Protein AF-A0A947HAZ9-F1 (afdb_monomer)

Solvent-accessible surface area (backbone atoms only — not comparable to full-atom values): 7205 Å² total; per-residue (Å²): 116,66,71,60,53,50,52,64,50,48,57,58,50,53,54,50,50,53,49,51,50,23,51,52,47,26,53,52,38,53,75,67,67,42,95,72,52,45,59,69,55,28,43,50,51,52,51,50,40,53,54,50,38,51,52,50,44,52,55,31,55,64,51,26,78,80,43,68,66,60,31,58,60,45,57,62,49,47,48,56,53,51,42,30,50,51,36,31,73,72,59,70,38,52,73,68,57,20,48,54,52,45,50,54,48,50,53,50,48,51,52,48,51,51,50,52,50,49,65,56,27,54,84,67,68,44,51,56,71,78,72,67,118

pLDDT: mean 71.04, std 9.94, range [41.06, 83.44]

Secondary structure (DSSP, 8-state):
-HHHHHHHHHHHHHHHHHHHHHHHHHHHHHHTT-TT--HHHHHHHHHHHHHHHHHHHHHHHHHTTT-TTHHHHHHHHHHHHHHHHHHHHHH---HHHHHHHHHHHHHHHHHHHHHHHHHHHTTTTTHHHHH--

Sequence (133 aa):
MELFLGAFMIFPLMGLGFLLSSVALYFTLKFFTVAHNSFGTALKVTALAMLLSLLASGALGLLGFIIPILPYLLSVVAPFAIYLYLLQKNYGLSLVSGLVVSLIQGLITILIGGALLMGILLPLGLGAAVFGG

Radius of gyration: 17.08 Å; Cα contacts (8 Å, |Δi|>4): 84; chains: 1; bounding box: 37×39×47 Å

Foldseek 3Di:
DVVVVLVVLVVVLVVVLLLQLLVQLLVLCVVVVQPPSDSVLSSVLSVVLVVVLVVLLVVLVVVCVPPVPVSVVCSVVVSLVSSLVSCCVSRVDDSVSSNVSSVSSVVSSVVSVVVSVCVSCVVVVNNCVVPVD

Structure (mmCIF, N/CA/C/O backbone):
data_AF-A0A947HAZ9-F1
#
_entry.id   AF-A0A947HAZ9-F1
#
loop_
_atom_site.group_PDB
_atom_site.id
_atom_site.type_symbol
_atom_site.label_atom_id
_atom_site.label_alt_id
_atom_site.label_comp_id
_atom_site.label_asym_id
_atom_site.label_entity_id
_atom_site.label_seq_id
_atom_site.pdbx_PDB_ins_code
_atom_site.Cartn_x
_atom_site.Cartn_y
_atom_site.Cartn_z
_atom_site.occupancy
_atom_site.B_iso_or_equiv
_atom_site.auth_seq_id
_atom_site.auth_comp_id
_atom_site.auth_asym_id
_atom_site.auth_atom_id
_atom_site.pdbx_PDB_model_num
ATOM 1 N N . MET A 1 1 ? -1.599 -13.145 -31.039 1.00 45.78 1 MET A N 1
ATOM 2 C CA . MET A 1 1 ? -2.677 -13.718 -30.199 1.00 45.78 1 MET A CA 1
ATOM 3 C C . MET A 1 1 ? -2.330 -13.678 -28.704 1.00 45.78 1 MET A C 1
ATOM 5 O O . MET A 1 1 ? -3.230 -13.497 -27.898 1.00 45.78 1 MET A O 1
ATOM 9 N N . GLU A 1 2 ? -1.046 -13.726 -28.329 1.00 49.28 2 GLU A N 1
ATOM 10 C CA . GLU A 1 2 ? -0.578 -13.651 -26.928 1.00 49.28 2 GLU A CA 1
ATOM 11 C C . GLU A 1 2 ? -0.824 -12.297 -26.233 1.00 49.28 2 GLU A C 1
ATOM 13 O O . GLU A 1 2 ? -1.141 -12.261 -25.050 1.00 49.28 2 GLU A O 1
ATOM 18 N N . LEU A 1 3 ? -0.789 -11.182 -26.973 1.00 50.84 3 LEU A N 1
ATOM 19 C CA . LEU A 1 3 ? -1.062 -9.836 -26.438 1.00 50.84 3 LEU A CA 1
ATOM 20 C C . LEU A 1 3 ? -2.517 -9.655 -25.959 1.00 50.84 3 LEU A C 1
ATOM 22 O O . LEU A 1 3 ? -2.773 -8.922 -25.007 1.00 50.84 3 LEU A O 1
ATOM 26 N N . PHE A 1 4 ? -3.463 -10.363 -26.586 1.00 47.00 4 PHE A N 1
ATOM 27 C CA . PHE A 1 4 ? -4.875 -10.356 -26.191 1.00 47.00 4 PHE A CA 1
ATOM 28 C C . PHE A 1 4 ? -5.132 -11.248 -24.968 1.00 47.00 4 PHE A C 1
ATOM 30 O O . PHE A 1 4 ? -5.921 -10.872 -24.106 1.00 47.00 4 PHE A O 1
ATOM 37 N N . LEU A 1 5 ? -4.427 -12.382 -24.845 1.00 50.94 5 LEU A N 1
ATOM 38 C CA 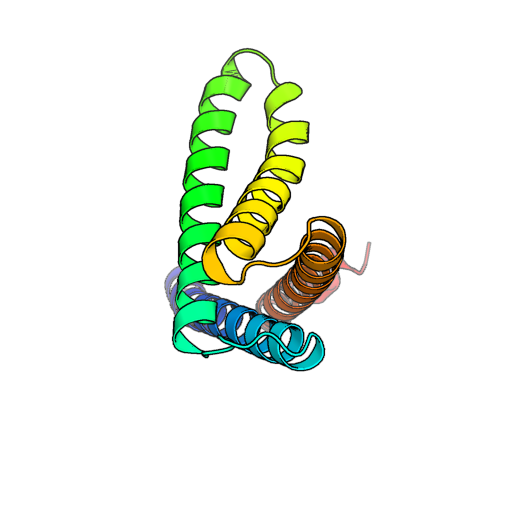. LEU A 1 5 ? -4.481 -13.229 -23.645 1.00 50.94 5 LEU A CA 1
ATOM 39 C C . LEU A 1 5 ? -3.822 -12.554 -22.433 1.00 50.94 5 LEU A C 1
ATOM 41 O O . LEU A 1 5 ? -4.379 -12.596 -21.338 1.00 50.94 5 LEU A O 1
ATOM 45 N N . GLY A 1 6 ? -2.683 -11.881 -22.633 1.00 53.06 6 GLY A N 1
ATOM 46 C CA . GLY A 1 6 ? -1.997 -11.127 -21.583 1.00 53.06 6 GLY A CA 1
ATOM 47 C C . GLY A 1 6 ? -2.875 -10.013 -21.015 1.00 53.06 6 GLY A C 1
ATOM 48 O O . GLY A 1 6 ? -3.090 -9.957 -19.807 1.00 53.06 6 GLY A O 1
ATOM 49 N N . ALA A 1 7 ? -3.477 -9.183 -21.873 1.00 53.03 7 ALA A N 1
ATOM 50 C CA . ALA A 1 7 ? -4.410 -8.146 -21.431 1.00 53.03 7 ALA A CA 1
ATOM 51 C C . ALA A 1 7 ? -5.635 -8.735 -20.701 1.00 53.03 7 ALA A C 1
ATOM 53 O O . ALA A 1 7 ? -6.022 -8.227 -19.649 1.00 53.03 7 ALA A O 1
ATOM 54 N N . PHE A 1 8 ? -6.200 -9.843 -21.198 1.00 55.53 8 PHE A N 1
ATOM 55 C CA . PHE A 1 8 ? -7.361 -10.496 -20.584 1.00 55.53 8 PHE A CA 1
ATOM 56 C C . PHE A 1 8 ? -7.076 -11.068 -19.185 1.00 55.53 8 PHE A C 1
ATOM 58 O O . PHE A 1 8 ? -7.986 -11.126 -18.366 1.00 55.53 8 PHE A O 1
ATOM 65 N N . MET A 1 9 ? -5.831 -11.447 -18.879 1.00 59.34 9 MET A N 1
ATOM 66 C CA . MET A 1 9 ? -5.428 -11.899 -17.539 1.00 59.34 9 MET A CA 1
ATOM 67 C C . MET A 1 9 ? -4.999 -10.741 -16.624 1.00 59.34 9 MET A C 1
ATOM 69 O O . MET A 1 9 ? -5.278 -10.772 -15.426 1.00 59.34 9 MET A O 1
ATOM 73 N N . ILE A 1 10 ? -4.374 -9.693 -17.171 1.00 63.41 10 ILE A N 1
ATOM 74 C CA . ILE A 1 10 ? -3.874 -8.542 -16.400 1.00 63.41 10 ILE A CA 1
ATOM 75 C C . ILE A 1 10 ? -5.021 -7.741 -15.766 1.00 63.41 10 ILE A C 1
ATOM 77 O O . ILE A 1 10 ? -4.947 -7.412 -14.583 1.00 63.41 10 ILE A O 1
ATOM 81 N N . PHE A 1 11 ? -6.100 -7.461 -16.504 1.00 64.81 11 PHE A N 1
ATOM 82 C CA . PHE A 1 11 ? -7.246 -6.706 -15.976 1.00 64.81 11 PHE A CA 1
ATOM 83 C C . PHE A 1 11 ? -7.904 -7.350 -14.736 1.00 64.81 11 PHE A C 1
ATOM 85 O O . PHE A 1 11 ? -8.054 -6.658 -13.723 1.00 64.81 11 PHE A O 1
ATOM 92 N N . PRO A 1 12 ? -8.269 -8.648 -14.744 1.00 68.50 12 PRO A N 1
ATOM 93 C CA . PRO A 1 12 ? -8.812 -9.299 -13.557 1.00 68.50 12 PRO A CA 1
ATOM 94 C C . PRO A 1 12 ? -7.783 -9.417 -12.425 1.00 68.50 12 PRO A C 1
ATOM 96 O O . PRO A 1 12 ? -8.159 -9.229 -11.271 1.00 68.50 12 PRO A O 1
ATOM 99 N N . LEU A 1 13 ? -6.494 -9.633 -12.716 1.00 67.38 13 LEU A N 1
ATOM 100 C CA . LEU A 1 13 ? -5.433 -9.667 -11.695 1.00 67.38 13 LEU A CA 1
ATOM 101 C C . LEU A 1 13 ? -5.244 -8.313 -10.992 1.00 67.38 13 LEU A C 1
ATOM 103 O O . LEU A 1 13 ? -5.096 -8.272 -9.770 1.00 67.38 13 LEU A O 1
ATOM 107 N N . MET A 1 14 ? -5.315 -7.200 -11.728 1.00 68.19 14 MET A N 1
ATOM 108 C CA . MET A 1 14 ? -5.272 -5.852 -11.146 1.00 68.19 14 MET A CA 1
ATOM 109 C C . MET A 1 14 ? -6.496 -5.570 -10.267 1.00 68.19 14 MET A C 1
ATOM 111 O O . MET A 1 14 ? -6.350 -5.030 -9.169 1.00 68.19 14 MET A O 1
ATOM 115 N N . GLY A 1 15 ? -7.692 -5.977 -10.708 1.00 71.69 15 GLY A N 1
ATOM 116 C CA . GLY A 1 15 ? -8.912 -5.873 -9.901 1.00 71.69 15 GLY A CA 1
ATOM 117 C C . GLY A 1 15 ? -8.835 -6.696 -8.611 1.00 71.69 15 GLY A C 1
ATOM 118 O O . GLY A 1 15 ? -9.231 -6.227 -7.543 1.00 71.69 15 GLY A O 1
ATOM 119 N N . LEU A 1 16 ? -8.256 -7.895 -8.685 1.00 74.62 16 LEU A N 1
ATOM 120 C CA . LEU A 1 16 ? -8.076 -8.788 -7.540 1.00 74.62 16 LEU A CA 1
ATOM 121 C C . LEU A 1 16 ? -7.034 -8.236 -6.555 1.00 74.62 16 LEU A C 1
ATOM 123 O O . LEU A 1 16 ? -7.282 -8.220 -5.350 1.00 74.62 16 LEU A O 1
ATOM 127 N N . GLY A 1 17 ? -5.922 -7.686 -7.053 1.00 71.62 17 GLY A N 1
ATOM 128 C CA . GLY A 1 17 ? -4.928 -6.987 -6.233 1.00 71.62 17 GLY A CA 1
ATOM 129 C C . GLY A 1 17 ? -5.495 -5.760 -5.517 1.00 71.62 17 GLY A C 1
ATOM 130 O O . GLY A 1 17 ? -5.233 -5.552 -4.332 1.00 71.62 17 GLY A O 1
ATOM 131 N N . PHE A 1 18 ? -6.335 -4.982 -6.201 1.00 78.38 18 PHE A N 1
ATOM 132 C CA . PHE A 1 18 ? -7.034 -3.839 -5.614 1.00 78.38 18 PHE A CA 1
ATOM 133 C C . PHE A 1 18 ? -7.995 -4.249 -4.486 1.00 78.38 18 PHE A C 1
ATOM 135 O O . PHE A 1 18 ? -7.998 -3.645 -3.406 1.00 78.38 18 PHE A O 1
ATOM 142 N N . LEU A 1 19 ? -8.790 -5.299 -4.712 1.00 78.06 19 LEU A N 1
ATOM 143 C CA . LEU A 1 19 ? -9.712 -5.829 -3.708 1.00 78.06 19 LEU A CA 1
ATOM 144 C C . LEU A 1 19 ? -8.963 -6.405 -2.504 1.00 78.06 19 LEU A C 1
ATOM 146 O O . LEU A 1 19 ? -9.315 -6.079 -1.371 1.00 78.06 19 LEU A O 1
ATOM 150 N N . LEU A 1 20 ? -7.903 -7.187 -2.724 1.00 79.31 20 LEU A N 1
ATOM 151 C CA . LEU A 1 20 ? -7.076 -7.735 -1.645 1.00 79.31 20 LEU A CA 1
ATOM 152 C C . LEU A 1 20 ? -6.422 -6.630 -0.811 1.00 79.31 20 LEU A C 1
ATOM 154 O O . LEU A 1 20 ? -6.476 -6.686 0.417 1.00 79.31 20 LEU A O 1
ATOM 158 N N . SER A 1 21 ? -5.889 -5.587 -1.452 1.00 73.62 21 SER A N 1
ATOM 159 C CA . SER A 1 21 ? -5.357 -4.415 -0.747 1.00 73.62 21 SER A CA 1
ATOM 160 C C . SER A 1 21 ? -6.430 -3.700 0.079 1.00 73.62 21 SER A C 1
ATOM 162 O O . SER A 1 21 ? -6.164 -3.298 1.212 1.00 73.62 21 SER A O 1
ATOM 164 N N . SER A 1 22 ? -7.657 -3.587 -0.431 1.00 77.06 22 SER A N 1
ATOM 165 C CA . SER A 1 22 ? -8.772 -2.967 0.300 1.00 77.06 22 SER A CA 1
ATOM 166 C C . SER A 1 22 ? -9.217 -3.812 1.504 1.00 77.06 22 SER A C 1
ATOM 168 O O . SER A 1 22 ? -9.509 -3.273 2.575 1.00 77.06 22 SER A O 1
ATOM 170 N N . VAL A 1 23 ? -9.228 -5.143 1.361 1.00 79.62 23 VAL A N 1
ATOM 171 C CA . VAL A 1 23 ? -9.521 -6.093 2.450 1.00 79.62 23 VAL A CA 1
ATOM 172 C C . VAL A 1 23 ? -8.435 -6.037 3.524 1.00 79.62 23 VAL A C 1
ATOM 174 O O . VAL A 1 23 ? -8.750 -5.944 4.711 1.00 79.62 23 VAL A O 1
ATOM 177 N N . ALA A 1 24 ? -7.163 -6.031 3.128 1.00 76.81 24 ALA A N 1
ATOM 178 C CA . ALA A 1 24 ? -6.035 -5.894 4.042 1.00 76.81 24 ALA A CA 1
ATOM 179 C C . ALA A 1 24 ? -6.103 -4.598 4.860 1.00 76.81 24 ALA A C 1
ATOM 181 O O . ALA A 1 24 ? -5.906 -4.619 6.079 1.00 76.81 24 ALA A O 1
ATOM 182 N N . LEU A 1 25 ? -6.469 -3.487 4.215 1.00 75.12 25 LEU A N 1
ATOM 183 C CA . LEU A 1 25 ? -6.635 -2.208 4.895 1.00 75.12 25 LEU A CA 1
ATOM 184 C C . LEU A 1 25 ? -7.780 -2.260 5.910 1.00 75.12 25 LEU A C 1
ATOM 186 O O . LEU A 1 25 ? -7.621 -1.809 7.042 1.00 75.12 25 LEU A O 1
ATOM 190 N N . TYR A 1 26 ? -8.917 -2.845 5.527 1.00 77.38 26 TYR A N 1
ATOM 191 C CA . TYR A 1 26 ? -10.062 -3.035 6.417 1.00 77.38 26 TYR A CA 1
ATOM 192 C C . TYR A 1 26 ? -9.686 -3.844 7.667 1.00 77.38 26 TYR A C 1
ATOM 194 O O . TYR A 1 26 ? -9.986 -3.421 8.786 1.00 77.38 26 TYR A O 1
ATOM 202 N N . PHE A 1 27 ? -8.986 -4.971 7.502 1.00 77.19 27 PHE A N 1
ATOM 203 C CA . PHE A 1 27 ? -8.525 -5.775 8.637 1.00 77.19 27 PHE A CA 1
ATOM 204 C C . PHE A 1 27 ? -7.540 -5.008 9.512 1.00 77.19 27 PHE A C 1
ATOM 206 O O . PHE A 1 27 ? -7.688 -5.009 10.733 1.00 77.19 27 PHE A O 1
ATOM 213 N N . THR A 1 28 ? -6.593 -4.296 8.904 1.00 75.44 28 THR A N 1
ATOM 214 C CA . THR A 1 28 ? -5.619 -3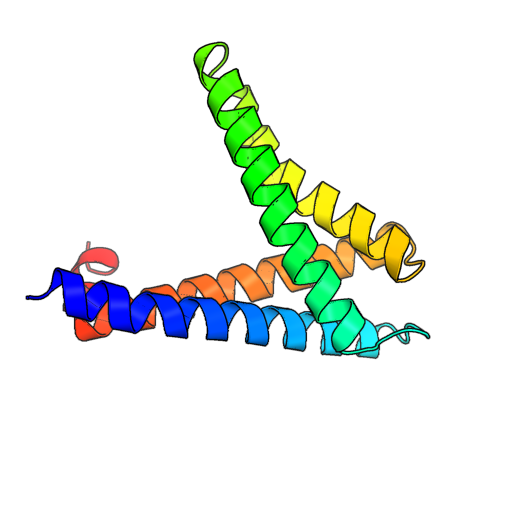.480 9.635 1.00 75.44 28 THR A CA 1
ATOM 215 C C . THR A 1 28 ? -6.332 -2.420 10.481 1.00 75.44 28 THR A C 1
ATOM 217 O O . THR A 1 28 ? -6.101 -2.328 11.682 1.00 75.44 28 THR A O 1
ATOM 220 N N . LEU A 1 29 ? -7.296 -1.689 9.919 1.00 74.88 29 LEU A N 1
ATOM 221 C CA . LEU A 1 29 ? -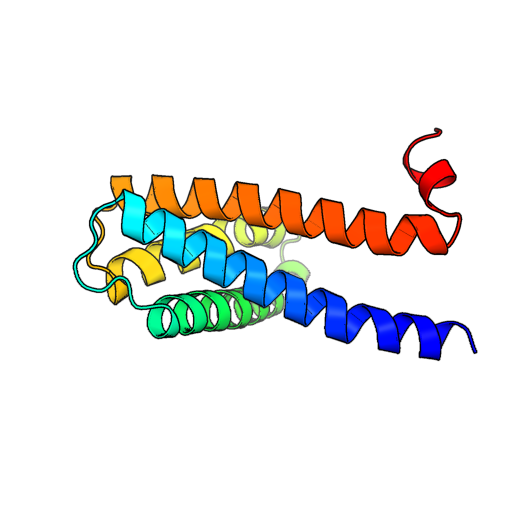8.084 -0.687 10.653 1.00 74.88 29 LEU A CA 1
ATOM 222 C C . LEU A 1 29 ? -8.938 -1.294 11.776 1.00 74.88 29 LEU A C 1
ATOM 224 O O . LEU A 1 29 ? -9.153 -0.656 12.809 1.00 74.88 29 LEU A O 1
ATOM 228 N N . LYS A 1 30 ? -9.411 -2.532 11.596 1.00 72.44 30 LYS A N 1
ATOM 229 C CA . LYS A 1 30 ? -10.144 -3.280 12.623 1.00 72.44 30 LYS A CA 1
ATOM 230 C C . LYS A 1 30 ? -9.237 -3.702 13.782 1.00 72.44 30 LYS A C 1
ATOM 232 O O . LYS A 1 30 ? -9.669 -3.603 14.927 1.00 72.44 30 LYS A O 1
ATOM 237 N N . PHE A 1 31 ? -7.988 -4.083 13.504 1.00 68.81 31 PHE A N 1
ATOM 238 C CA . PHE A 1 31 ? -6.968 -4.339 14.531 1.00 68.81 31 PHE A CA 1
ATOM 239 C C . PHE A 1 31 ? -6.641 -3.091 15.362 1.00 68.81 31 PHE A C 1
ATOM 241 O O . PHE A 1 31 ? -6.399 -3.209 16.558 1.00 68.81 31 PHE A O 1
ATOM 248 N N . PHE A 1 32 ? -6.698 -1.899 14.763 1.00 67.12 32 PHE A N 1
ATOM 249 C CA . PHE A 1 32 ? -6.486 -0.627 15.466 1.00 67.12 32 PHE A CA 1
ATOM 250 C C . PHE A 1 32 ? -7.755 -0.047 16.128 1.00 67.12 32 PHE A C 1
ATOM 252 O O . PHE A 1 32 ? -7.730 1.095 16.587 1.00 67.12 32 PHE A O 1
ATOM 259 N N . THR A 1 33 ? -8.861 -0.804 16.223 1.00 65.12 33 THR A N 1
ATOM 260 C CA . THR A 1 33 ? -10.119 -0.377 16.889 1.00 65.12 33 THR A CA 1
ATOM 261 C C . THR A 1 33 ? -10.680 0.964 16.389 1.00 65.12 33 THR A C 1
ATOM 263 O O . THR A 1 33 ? -11.258 1.747 17.141 1.00 65.12 33 THR A O 1
ATOM 266 N N . VAL A 1 34 ? -10.535 1.246 15.093 1.00 66.12 34 VAL A N 1
ATOM 267 C CA . VAL A 1 34 ? -11.027 2.494 14.493 1.00 66.12 34 VAL A CA 1
ATOM 268 C C . VAL A 1 34 ? -12.560 2.472 14.386 1.00 66.12 34 VAL A C 1
ATOM 270 O O . VAL A 1 34 ? -13.130 1.591 13.743 1.00 66.12 34 VAL A O 1
ATOM 273 N N . ALA A 1 35 ? -13.231 3.475 14.964 1.00 53.88 35 ALA A N 1
ATOM 274 C CA . ALA A 1 35 ? -14.697 3.557 15.082 1.00 53.88 35 ALA A CA 1
ATOM 275 C C . ALA A 1 35 ? -15.470 3.665 13.742 1.00 53.88 35 ALA A C 1
ATOM 277 O O . ALA A 1 35 ? -16.688 3.500 13.711 1.00 53.88 35 ALA A O 1
ATOM 278 N N . HIS A 1 36 ? -14.785 3.936 12.624 1.00 59.62 36 HIS A N 1
ATOM 279 C CA . HIS A 1 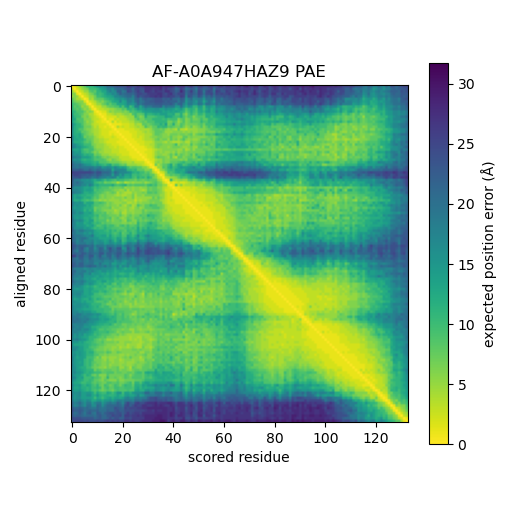36 ? -15.350 4.049 11.268 1.00 59.62 36 HIS A CA 1
ATOM 280 C C . HIS A 1 36 ? -14.659 3.106 10.273 1.00 59.62 36 HIS A C 1
ATOM 282 O O . HIS A 1 36 ? -14.283 3.479 9.165 1.00 59.62 36 HIS A O 1
ATOM 288 N N . ASN A 1 37 ? -14.489 1.849 10.665 1.00 63.62 37 ASN A N 1
ATOM 289 C CA . ASN A 1 37 ? -13.809 0.809 9.896 1.00 63.62 37 ASN A CA 1
ATOM 290 C C . ASN A 1 37 ? -14.664 0.200 8.764 1.00 63.62 37 ASN A C 1
ATOM 292 O O . ASN A 1 37 ? -14.612 -1.003 8.558 1.00 63.62 37 ASN A O 1
ATOM 296 N N . SER A 1 38 ? -15.458 0.972 8.013 1.00 74.75 38 SER A N 1
ATOM 297 C CA . SER A 1 38 ? -16.296 0.394 6.945 1.00 74.75 38 SER A CA 1
ATOM 298 C C . SER A 1 38 ? -15.463 -0.045 5.726 1.00 74.75 38 SER A C 1
ATOM 300 O O . SER A 1 38 ? -14.569 0.677 5.280 1.00 74.75 38 SER A O 1
ATOM 302 N N . PHE A 1 39 ? -15.777 -1.210 5.139 1.00 71.94 39 PHE A N 1
ATOM 303 C CA . 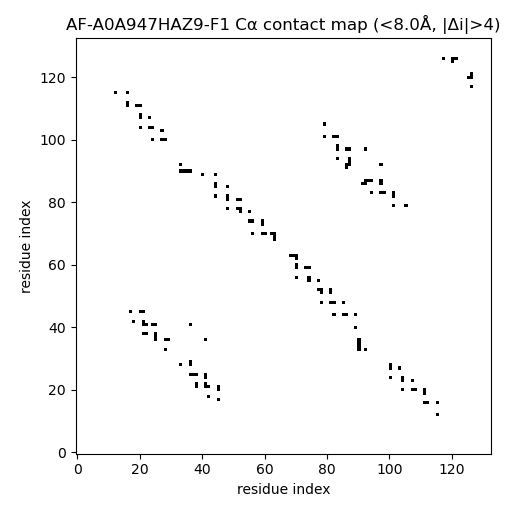PHE A 1 39 ? -15.105 -1.700 3.923 1.00 71.94 39 PHE A CA 1
ATOM 304 C C . PHE A 1 39 ? -15.245 -0.715 2.751 1.00 71.94 39 PHE A C 1
ATOM 306 O O . PHE A 1 39 ? -14.306 -0.517 1.985 1.00 71.94 39 PHE A O 1
ATOM 313 N N . GLY A 1 40 ? -16.385 -0.020 2.658 1.00 74.56 40 GLY A N 1
ATOM 314 C CA . GLY A 1 40 ? -16.602 1.025 1.656 1.00 74.56 40 GLY A CA 1
ATOM 315 C C . GLY A 1 40 ? -15.659 2.223 1.818 1.00 74.56 40 GLY A C 1
ATOM 316 O O . GLY A 1 40 ? -15.210 2.787 0.821 1.00 74.56 40 GLY A O 1
ATOM 317 N N . THR A 1 41 ? -15.306 2.595 3.052 1.00 75.56 41 THR A N 1
ATOM 318 C CA . THR A 1 41 ? -14.299 3.638 3.312 1.00 75.56 41 THR A CA 1
ATOM 319 C C . THR A 1 41 ? -12.903 3.150 2.931 1.00 75.56 41 THR A C 1
ATOM 321 O O . THR A 1 41 ? -12.146 3.902 2.320 1.00 75.56 41 THR A O 1
ATOM 324 N N . ALA A 1 42 ? -12.573 1.884 3.212 1.00 74.62 42 ALA A N 1
ATOM 325 C CA . ALA A 1 42 ? -11.286 1.301 2.833 1.00 74.62 42 ALA A CA 1
ATOM 326 C C . ALA A 1 42 ? -11.108 1.283 1.310 1.00 74.62 42 ALA A C 1
ATOM 328 O O . ALA A 1 42 ? -10.103 1.783 0.811 1.00 74.62 42 ALA A O 1
ATOM 329 N N . LEU A 1 43 ? -12.136 0.845 0.578 1.00 79.56 43 LEU A N 1
ATOM 330 C CA . LEU A 1 43 ? -12.158 0.848 -0.885 1.00 79.56 43 LEU A CA 1
ATOM 331 C C . LEU A 1 43 ? -11.930 2.257 -1.460 1.00 79.56 43 LEU A C 1
ATOM 333 O O . LEU A 1 43 ? -11.133 2.438 -2.379 1.00 79.56 43 LEU A O 1
ATOM 337 N N . LYS A 1 44 ? -12.600 3.273 -0.896 1.00 80.56 44 LYS A N 1
ATOM 338 C CA . LYS A 1 44 ? -12.433 4.675 -1.311 1.00 80.56 44 LYS A CA 1
ATOM 339 C C . LYS A 1 44 ? -11.019 5.181 -1.057 1.00 80.56 44 LYS A C 1
ATOM 341 O O . LYS A 1 44 ? -10.462 5.847 -1.923 1.00 80.56 44 LYS A O 1
ATOM 346 N N . VAL A 1 45 ? -10.440 4.872 0.102 1.00 81.12 45 VAL A N 1
ATOM 347 C CA . VAL A 1 45 ? -9.075 5.288 0.454 1.00 81.12 45 VAL A CA 1
ATOM 348 C C . VAL A 1 45 ? -8.053 4.627 -0.463 1.00 81.12 45 VAL A C 1
ATOM 350 O O . VAL A 1 45 ? -7.184 5.322 -0.982 1.00 81.12 45 VAL A O 1
ATOM 353 N N . THR A 1 46 ? -8.189 3.330 -0.736 1.00 80.88 46 THR A N 1
ATOM 354 C CA . THR A 1 46 ? -7.302 2.618 -1.663 1.00 80.88 46 THR A CA 1
ATOM 355 C C . THR A 1 46 ? -7.446 3.144 -3.097 1.00 80.88 46 THR A C 1
ATOM 357 O O . THR A 1 46 ? -6.437 3.375 -3.760 1.00 80.88 46 THR A O 1
ATOM 360 N N . ALA A 1 47 ? -8.669 3.421 -3.566 1.00 79.38 47 ALA A N 1
ATOM 361 C CA . ALA A 1 47 ? -8.906 3.984 -4.902 1.00 79.38 47 ALA A CA 1
ATOM 362 C C . ALA A 1 47 ? -8.347 5.406 -5.050 1.00 79.38 47 ALA A C 1
ATOM 364 O O . ALA A 1 47 ? -7.661 5.709 -6.027 1.00 79.38 47 ALA A O 1
ATOM 365 N N . LEU A 1 48 ? -8.611 6.274 -4.067 1.00 81.25 48 LEU A N 1
ATOM 366 C CA . LEU A 1 48 ? -8.091 7.641 -4.046 1.00 81.25 48 LEU A CA 1
ATOM 367 C C . LEU A 1 48 ? -6.570 7.654 -3.965 1.00 81.25 48 LEU A C 1
ATOM 369 O O . LEU A 1 48 ? -5.944 8.440 -4.669 1.00 81.25 48 LEU A O 1
ATOM 373 N N . ALA A 1 49 ? -5.979 6.782 -3.147 1.00 77.31 49 ALA A N 1
ATOM 374 C CA . ALA A 1 49 ? -4.534 6.645 -3.063 1.00 77.31 49 ALA A CA 1
ATOM 375 C C . ALA A 1 49 ? -3.932 6.241 -4.410 1.00 77.31 49 ALA A C 1
ATOM 377 O O . ALA A 1 49 ? -3.007 6.904 -4.861 1.00 77.31 49 ALA A O 1
ATOM 378 N N . MET A 1 50 ? -4.484 5.230 -5.094 1.00 78.94 50 MET A N 1
ATOM 379 C CA . MET A 1 50 ? -3.989 4.835 -6.419 1.00 78.94 50 MET A CA 1
ATOM 380 C C . MET A 1 50 ? -4.090 5.977 -7.433 1.00 78.94 50 MET A C 1
ATOM 382 O O . MET A 1 50 ? -3.115 6.247 -8.129 1.00 78.94 50 MET A O 1
ATOM 386 N N . LEU A 1 51 ? -5.228 6.675 -7.496 1.00 81.25 51 LEU A N 1
ATOM 387 C CA . LEU A 1 51 ? -5.417 7.801 -8.419 1.00 81.25 51 LEU A CA 1
ATOM 388 C C . LEU A 1 51 ? -4.460 8.960 -8.129 1.00 81.25 51 LEU A C 1
ATOM 390 O O . LEU A 1 51 ? -3.834 9.487 -9.047 1.00 81.25 51 LEU A O 1
ATOM 394 N N . LEU A 1 52 ? -4.328 9.349 -6.860 1.00 80.75 52 LEU A N 1
ATOM 395 C CA . LEU A 1 52 ? -3.445 10.440 -6.452 1.00 80.75 52 LEU A CA 1
ATOM 396 C C . LEU A 1 52 ? -1.976 10.074 -6.643 1.00 80.75 52 LEU A C 1
ATOM 398 O O . LEU A 1 52 ? -1.208 10.919 -7.090 1.00 80.75 52 LEU A O 1
ATOM 402 N N . SER A 1 53 ? -1.585 8.832 -6.358 1.00 76.12 53 SER A N 1
ATOM 403 C CA . SER A 1 53 ? -0.235 8.345 -6.638 1.00 76.12 53 SER A CA 1
ATOM 404 C C . SER A 1 53 ? 0.051 8.327 -8.134 1.00 76.12 53 SER A C 1
ATOM 406 O O . SER A 1 53 ? 1.120 8.770 -8.531 1.00 76.12 53 SER A O 1
ATOM 408 N N . LEU A 1 54 ? -0.901 7.913 -8.976 1.00 78.75 54 LEU A N 1
ATOM 409 C CA . LEU A 1 54 ? -0.737 7.943 -10.431 1.00 78.75 54 LEU A CA 1
ATOM 410 C C . LEU A 1 54 ? -0.558 9.379 -10.946 1.00 78.75 54 LEU A C 1
ATOM 412 O O . LEU A 1 54 ? 0.333 9.646 -11.752 1.00 78.75 54 LEU A O 1
ATOM 416 N N . LEU A 1 55 ? -1.373 10.313 -10.446 1.00 80.44 55 LEU A N 1
ATOM 417 C CA . LEU A 1 55 ? -1.291 11.727 -10.808 1.00 80.44 55 LEU A CA 1
ATOM 418 C C . LEU A 1 55 ? 0.021 12.356 -10.317 1.00 80.44 55 LEU A C 1
ATOM 420 O O . LEU A 1 55 ? 0.669 13.088 -11.062 1.00 80.44 55 LEU A O 1
ATOM 424 N N . ALA A 1 56 ? 0.434 12.038 -9.088 1.00 74.94 56 ALA A N 1
ATOM 425 C CA . ALA A 1 56 ? 1.690 12.496 -8.509 1.00 74.94 56 ALA A CA 1
ATOM 426 C C . ALA A 1 56 ? 2.889 11.946 -9.289 1.00 74.94 56 ALA A C 1
ATOM 428 O O . ALA A 1 56 ? 3.773 12.714 -9.651 1.00 74.94 56 ALA A O 1
ATOM 429 N N . SER A 1 57 ? 2.902 10.654 -9.623 1.00 72.44 57 SER A N 1
ATOM 430 C CA . SER A 1 57 ? 3.940 10.047 -10.461 1.00 72.44 57 SER A CA 1
ATOM 431 C C . SER A 1 57 ? 3.969 10.652 -11.865 1.00 72.44 57 SER A C 1
ATOM 433 O O . SER A 1 57 ? 5.052 10.912 -12.379 1.00 72.44 57 SER A O 1
ATOM 435 N N . GLY A 1 58 ? 2.811 10.939 -12.468 1.00 73.56 58 GLY A N 1
ATOM 436 C CA . GLY A 1 58 ? 2.724 11.623 -13.761 1.00 73.56 58 GLY A CA 1
ATOM 437 C C . GLY A 1 58 ? 3.292 13.043 -13.714 1.00 73.56 58 GLY A C 1
ATOM 438 O O . GLY A 1 58 ? 4.131 13.403 -14.537 1.00 73.56 58 GLY A O 1
ATOM 439 N N . ALA A 1 59 ? 2.907 13.831 -12.708 1.00 73.81 59 ALA A N 1
ATOM 440 C CA . ALA A 1 59 ? 3.426 15.184 -12.504 1.00 73.81 59 ALA A CA 1
ATOM 441 C C . ALA A 1 59 ? 4.935 15.192 -12.197 1.00 73.81 59 ALA A C 1
ATOM 443 O O . ALA A 1 59 ? 5.678 16.013 -12.732 1.00 73.81 59 ALA A O 1
ATOM 444 N N . LEU A 1 60 ? 5.409 14.247 -11.381 1.00 73.62 60 LEU A N 1
ATOM 445 C CA . LEU A 1 60 ? 6.830 14.072 -11.080 1.00 73.62 60 LEU A CA 1
ATOM 446 C C . LEU A 1 60 ? 7.624 13.592 -12.299 1.00 73.62 60 LEU A C 1
ATOM 448 O O . LEU A 1 60 ? 8.759 14.021 -12.475 1.00 73.62 60 LEU A O 1
ATOM 452 N N . GLY A 1 61 ? 7.039 12.760 -13.162 1.00 68.62 61 GLY A N 1
ATOM 453 C CA . GLY A 1 61 ? 7.647 12.350 -14.429 1.00 68.62 61 GLY A CA 1
ATOM 454 C C . GLY A 1 61 ? 7.881 13.533 -15.371 1.00 68.62 61 GLY A C 1
ATOM 455 O O . GLY A 1 61 ? 8.939 13.623 -15.990 1.00 68.62 61 GLY A O 1
ATOM 456 N N . LEU A 1 62 ? 6.948 14.491 -15.405 1.00 70.44 62 LEU A N 1
ATOM 457 C CA . LEU A 1 62 ? 7.103 15.743 -16.156 1.00 70.44 62 LEU A CA 1
ATOM 458 C C . LEU A 1 62 ? 8.187 16.653 -15.552 1.00 70.44 62 LEU A C 1
ATOM 460 O O . LEU A 1 62 ? 8.956 17.265 -16.290 1.00 70.44 62 LEU A O 1
ATOM 464 N N . LEU A 1 63 ? 8.299 16.709 -14.220 1.00 64.88 63 LEU A N 1
ATOM 465 C CA . LEU A 1 63 ? 9.368 17.447 -13.526 1.00 64.88 63 LEU A CA 1
ATOM 466 C C . LEU A 1 63 ? 10.745 16.770 -13.653 1.00 64.88 63 LEU A C 1
ATOM 468 O O . LEU A 1 63 ? 11.779 17.441 -13.65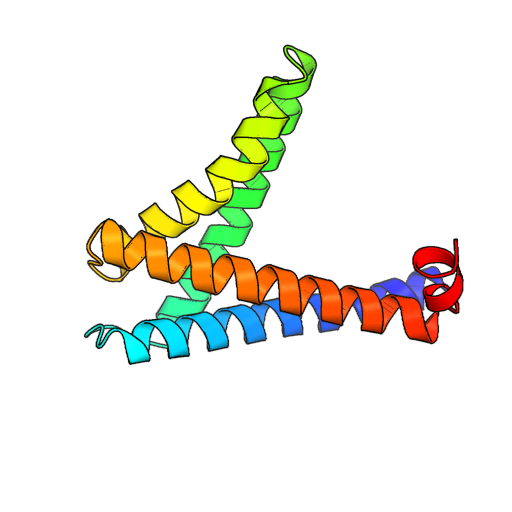3 1.00 64.88 63 LEU A O 1
ATOM 472 N N . GLY A 1 64 ? 10.770 15.446 -13.806 1.00 60.12 64 GLY A N 1
ATOM 473 C CA . GLY A 1 64 ? 11.980 14.644 -13.990 1.00 60.12 64 GLY A CA 1
ATOM 474 C C . GLY A 1 64 ? 12.728 14.894 -15.284 1.00 60.12 64 GLY A C 1
ATOM 475 O O . GLY A 1 64 ? 13.910 14.573 -15.371 1.00 60.12 64 GLY A O 1
ATOM 476 N N . PHE A 1 65 ? 12.070 15.536 -16.247 1.00 61.25 65 PHE A N 1
ATOM 477 C CA . PHE A 1 65 ? 12.700 16.031 -17.464 1.00 61.25 65 PHE A CA 1
ATOM 478 C C . PHE A 1 65 ? 13.710 17.164 -17.190 1.00 61.25 65 PHE A C 1
ATOM 480 O O . PHE A 1 65 ? 14.587 17.407 -18.013 1.00 61.25 65 PHE A O 1
ATOM 487 N N . ILE A 1 66 ? 13.603 17.844 -16.037 1.00 63.31 66 ILE A N 1
ATOM 488 C CA . ILE A 1 66 ? 14.455 18.980 -15.640 1.00 63.31 66 ILE A CA 1
ATOM 489 C C . ILE A 1 66 ? 15.523 18.550 -14.620 1.00 63.31 66 ILE A C 1
ATOM 491 O O . ILE A 1 66 ? 16.673 18.971 -14.722 1.00 63.31 66 ILE A O 1
ATOM 495 N N . ILE A 1 67 ? 15.170 17.709 -13.636 1.00 66.38 67 ILE A N 1
ATOM 496 C CA . ILE A 1 67 ? 16.101 17.189 -12.616 1.00 66.38 67 ILE A CA 1
ATOM 497 C C . ILE A 1 67 ? 15.803 15.696 -12.387 1.00 66.38 67 ILE A C 1
ATOM 499 O O . ILE A 1 67 ? 14.847 15.381 -11.683 1.00 66.38 67 ILE A O 1
ATOM 503 N N . PRO A 1 68 ? 16.606 14.757 -12.915 1.00 63.75 68 PRO A N 1
ATOM 504 C CA . PRO A 1 68 ? 16.260 13.328 -12.949 1.00 63.75 68 PRO A CA 1
ATOM 505 C C . PRO A 1 68 ? 16.260 12.623 -11.579 1.00 63.75 68 PRO A C 1
ATOM 507 O O . PRO A 1 68 ? 15.650 11.570 -11.425 1.00 63.75 68 PRO A O 1
ATOM 510 N N . ILE A 1 69 ? 16.902 13.201 -10.559 1.00 66.88 69 ILE A N 1
ATOM 511 C CA . ILE A 1 69 ? 17.020 12.602 -9.215 1.00 66.88 69 ILE A CA 1
ATOM 512 C C . ILE A 1 69 ? 15.834 12.922 -8.296 1.00 66.88 69 ILE A C 1
ATOM 514 O O . ILE A 1 69 ? 15.439 12.097 -7.471 1.00 66.88 69 ILE A O 1
ATOM 518 N N . LEU A 1 70 ? 15.240 14.106 -8.441 1.00 64.94 70 LEU A N 1
ATOM 519 C CA . LEU A 1 70 ? 14.148 14.567 -7.580 1.00 64.94 70 LEU A CA 1
ATOM 520 C C . LEU A 1 70 ? 12.871 13.697 -7.679 1.00 64.94 70 LEU A C 1
ATOM 522 O O . LEU A 1 70 ? 12.312 13.348 -6.637 1.00 64.94 70 LEU A O 1
ATOM 526 N N . PRO A 1 71 ? 12.425 13.276 -8.880 1.00 67.38 71 PRO A N 1
ATOM 527 C CA . PRO A 1 71 ? 11.267 12.406 -9.055 1.00 67.38 71 PRO A CA 1
ATOM 528 C C . PRO A 1 71 ? 11.469 11.037 -8.435 1.00 67.38 71 PRO A C 1
ATOM 530 O O . PRO A 1 71 ? 10.504 10.464 -7.955 1.00 67.38 71 PRO A O 1
ATOM 533 N N . TYR A 1 72 ? 12.694 10.508 -8.427 1.00 64.56 72 TYR A N 1
ATOM 534 C CA . TYR A 1 72 ? 12.949 9.176 -7.892 1.00 64.56 72 TYR A CA 1
ATOM 535 C C . TYR A 1 72 ? 12.657 9.132 -6.388 1.00 64.56 72 TYR A C 1
ATOM 537 O O . TYR A 1 72 ? 11.837 8.334 -5.939 1.00 64.56 72 TYR A O 1
ATOM 545 N N . LEU A 1 73 ? 13.214 10.073 -5.620 1.00 66.06 73 LEU A N 1
ATOM 546 C CA . LEU A 1 73 ? 12.960 10.170 -4.178 1.00 66.06 73 LEU A CA 1
ATOM 547 C C . LEU A 1 73 ? 11.497 10.521 -3.873 1.00 66.06 73 LEU A C 1
ATOM 549 O O . LEU A 1 73 ? 10.877 9.917 -2.995 1.00 66.06 73 LEU A O 1
ATOM 553 N N . LEU A 1 74 ? 10.917 11.458 -4.626 1.00 69.31 74 LEU A N 1
ATOM 554 C CA . LEU A 1 74 ? 9.527 11.871 -4.431 1.00 69.31 74 LEU A CA 1
ATOM 555 C C . LEU A 1 74 ? 8.528 10.790 -4.850 1.00 69.31 74 LEU A C 1
ATOM 557 O O . LEU A 1 74 ? 7.483 10.674 -4.225 1.00 69.31 74 LEU A O 1
ATOM 561 N N . SER A 1 75 ? 8.839 9.962 -5.845 1.00 68.50 75 SER A N 1
ATOM 562 C CA . SER A 1 75 ? 7.957 8.876 -6.290 1.00 68.50 75 SER A CA 1
ATOM 563 C C . SER A 1 75 ? 7.827 7.764 -5.257 1.00 68.50 75 SER A C 1
ATOM 565 O O . SER A 1 75 ? 6.793 7.107 -5.208 1.00 68.50 75 SER A O 1
ATOM 567 N N . VAL A 1 76 ? 8.838 7.583 -4.403 1.00 70.62 76 VAL A N 1
ATOM 568 C CA . VAL A 1 76 ? 8.783 6.629 -3.293 1.00 70.62 76 VAL A CA 1
ATOM 569 C C . VAL A 1 76 ? 8.075 7.256 -2.099 1.00 70.62 76 VAL A C 1
ATOM 571 O O . VAL A 1 76 ? 7.201 6.628 -1.518 1.00 70.62 76 VAL A O 1
ATOM 574 N N . VAL A 1 77 ? 8.393 8.503 -1.743 1.00 75.00 77 VAL A N 1
ATOM 575 C CA . VAL A 1 77 ? 7.854 9.143 -0.529 1.00 75.00 77 VAL A CA 1
ATOM 576 C C . VAL A 1 77 ? 6.414 9.645 -0.708 1.00 75.00 77 VAL A C 1
ATOM 578 O O . VAL A 1 77 ? 5.610 9.547 0.221 1.00 75.00 77 VAL A O 1
ATOM 581 N N . ALA A 1 78 ? 6.052 10.158 -1.887 1.00 76.31 78 ALA A N 1
ATOM 582 C CA . ALA A 1 78 ? 4.739 10.755 -2.132 1.00 76.31 78 ALA A CA 1
ATOM 583 C C . ALA A 1 78 ? 3.574 9.764 -1.964 1.00 76.31 78 ALA A C 1
ATOM 585 O O . ALA A 1 78 ? 2.609 10.134 -1.295 1.00 76.31 78 ALA A O 1
ATOM 586 N N . PRO A 1 79 ? 3.629 8.512 -2.463 1.00 75.12 79 PRO A N 1
ATOM 587 C CA . PRO A 1 79 ? 2.577 7.529 -2.216 1.00 75.12 79 PRO A CA 1
ATOM 588 C C . PRO A 1 79 ? 2.349 7.270 -0.726 1.00 75.12 79 PRO A C 1
ATOM 590 O O . PRO A 1 79 ? 1.202 7.271 -0.282 1.00 75.12 79 PRO A O 1
ATOM 593 N N . PHE A 1 80 ? 3.417 7.133 0.069 1.00 78.69 80 PHE A N 1
ATOM 594 C CA . PHE A 1 80 ? 3.293 6.941 1.518 1.00 78.69 80 PHE A CA 1
ATOM 595 C C . PHE A 1 80 ? 2.707 8.170 2.212 1.00 78.69 80 PHE A C 1
ATOM 597 O O . PHE A 1 80 ? 1.825 8.023 3.057 1.00 78.69 80 PHE A O 1
ATOM 604 N N . ALA A 1 81 ? 3.147 9.374 1.840 1.00 80.69 81 ALA A N 1
ATOM 605 C CA . ALA A 1 81 ? 2.631 10.619 2.403 1.00 80.69 81 ALA A CA 1
ATOM 606 C C . ALA A 1 81 ? 1.142 10.830 2.073 1.00 80.69 81 ALA A C 1
ATOM 608 O O . ALA A 1 81 ? 0.356 11.180 2.955 1.00 80.69 81 ALA A O 1
ATOM 609 N N . ILE A 1 82 ? 0.736 10.551 0.830 1.00 82.00 82 ILE A N 1
ATOM 610 C CA . ILE A 1 82 ? -0.665 10.599 0.387 1.00 82.00 82 ILE A CA 1
ATOM 611 C C . ILE A 1 82 ? -1.500 9.586 1.174 1.00 82.00 82 ILE A C 1
ATOM 613 O O . ILE A 1 82 ? -2.570 9.928 1.680 1.00 82.00 82 ILE A O 1
ATOM 617 N N . TYR A 1 83 ? -1.005 8.356 1.327 1.00 81.00 83 TYR A N 1
ATOM 618 C CA . TYR A 1 83 ? -1.705 7.312 2.072 1.00 81.00 83 TYR A CA 1
ATOM 619 C C . TYR A 1 83 ? -1.885 7.688 3.544 1.00 81.00 83 TYR A C 1
ATOM 621 O O . TYR A 1 83 ? -2.980 7.577 4.094 1.00 81.00 83 TYR A O 1
ATOM 629 N N . LEU A 1 84 ? -0.825 8.198 4.170 1.00 80.94 84 LEU A N 1
ATOM 630 C CA . LEU A 1 84 ? -0.836 8.659 5.553 1.00 80.94 84 LEU A CA 1
ATOM 631 C C . LEU A 1 84 ? -1.829 9.808 5.763 1.00 80.94 84 LEU A C 1
ATOM 633 O O . LEU A 1 84 ? -2.612 9.785 6.713 1.00 80.94 84 LEU A O 1
ATOM 637 N N . TYR A 1 85 ? -1.837 10.783 4.853 1.00 83.06 85 TYR A N 1
ATOM 638 C CA . TYR A 1 85 ? -2.785 11.893 4.877 1.00 83.06 85 TYR A CA 1
ATOM 639 C C . TYR A 1 85 ? -4.234 11.402 4.760 1.00 83.06 85 TYR A C 1
ATOM 641 O O . TYR A 1 85 ? -5.102 11.825 5.526 1.00 83.06 85 TYR A O 1
ATOM 649 N N . LEU A 1 86 ? -4.504 10.464 3.847 1.00 81.56 86 LEU A N 1
ATOM 650 C CA . LEU A 1 86 ? -5.832 9.868 3.700 1.00 81.56 86 LEU A CA 1
ATOM 651 C C . LEU A 1 86 ? -6.242 9.067 4.941 1.00 81.56 86 LEU A C 1
ATOM 653 O O . LEU A 1 86 ? -7.415 9.103 5.310 1.00 81.56 86 LEU A O 1
ATOM 657 N N . LEU A 1 87 ? -5.308 8.386 5.604 1.00 80.94 87 LEU A N 1
ATOM 658 C CA . LEU A 1 87 ? -5.578 7.673 6.851 1.00 80.94 87 LEU A CA 1
ATOM 659 C C . LEU A 1 87 ? -5.944 8.630 7.990 1.00 80.94 87 LEU A C 1
ATOM 661 O O . LEU A 1 87 ? -6.949 8.419 8.667 1.00 80.94 87 LEU A O 1
ATOM 665 N N . GLN A 1 88 ? -5.187 9.713 8.167 1.00 82.69 88 GLN A N 1
ATOM 666 C CA . GLN A 1 88 ? -5.492 10.731 9.178 1.00 82.69 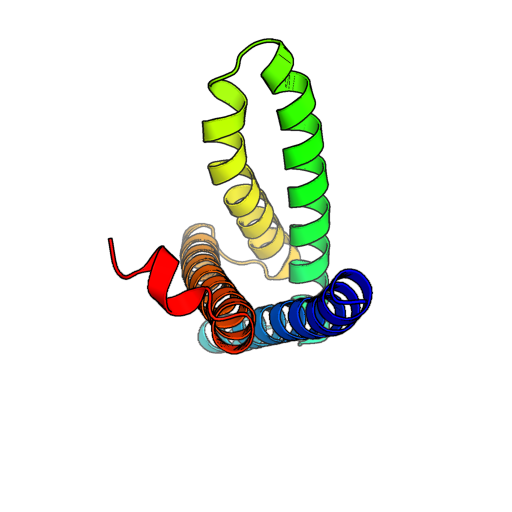88 GLN A CA 1
ATOM 667 C C . GLN A 1 88 ? -6.844 11.399 8.906 1.00 82.69 88 GLN A C 1
ATOM 669 O O . GLN A 1 88 ? -7.669 11.525 9.808 1.00 82.69 88 GLN A O 1
ATOM 674 N N . LYS A 1 89 ? -7.107 11.764 7.646 1.00 81.75 89 LYS A N 1
ATOM 675 C CA . LYS A 1 89 ? -8.331 12.470 7.251 1.00 81.75 89 LYS A CA 1
ATOM 676 C C . LYS A 1 89 ? -9.590 11.606 7.348 1.00 81.75 89 LYS A C 1
ATOM 678 O O . LYS A 1 89 ? -10.623 12.104 7.779 1.00 81.75 89 LYS A O 1
ATOM 683 N N . ASN A 1 90 ? -9.529 10.344 6.919 1.00 76.56 90 ASN A N 1
ATOM 684 C CA . ASN A 1 90 ? -10.718 9.485 6.842 1.00 76.56 90 ASN A CA 1
ATOM 685 C C . ASN A 1 90 ? -10.970 8.670 8.116 1.00 76.56 90 ASN A C 1
ATOM 687 O O . ASN A 1 90 ? -12.102 8.250 8.339 1.00 76.56 90 ASN A O 1
ATOM 691 N N . TYR A 1 91 ? -9.943 8.442 8.939 1.00 73.62 91 TYR A N 1
ATOM 692 C CA . TYR A 1 91 ? -10.046 7.582 10.122 1.00 73.62 91 TYR A CA 1
ATOM 693 C C . TYR A 1 91 ? -9.645 8.267 11.431 1.00 73.62 91 TYR A C 1
ATOM 695 O O . TYR A 1 91 ? -9.704 7.626 12.477 1.00 73.62 91 TYR A O 1
ATOM 703 N N . GLY A 1 92 ? -9.230 9.539 11.400 1.00 75.81 92 GLY A N 1
ATOM 704 C CA . GLY A 1 92 ? -8.808 10.264 12.604 1.00 75.81 92 GLY A CA 1
ATOM 705 C C . GLY A 1 92 ? -7.594 9.635 13.294 1.00 75.81 92 GLY A C 1
ATOM 706 O O . GLY A 1 92 ? -7.417 9.791 14.499 1.00 75.81 92 GLY A O 1
ATOM 707 N N . LEU A 1 93 ? -6.783 8.873 12.552 1.00 77.44 93 LEU A N 1
ATOM 708 C CA . LEU A 1 93 ? -5.612 8.184 13.089 1.00 77.44 93 LEU A CA 1
ATOM 709 C C . LEU A 1 93 ? -4.562 9.195 13.562 1.00 77.44 93 LEU A C 1
ATOM 711 O O . LEU A 1 93 ? -4.295 10.189 12.889 1.00 77.44 93 LEU A O 1
ATOM 715 N N . SER A 1 94 ? -3.909 8.895 14.689 1.00 82.31 94 SER A N 1
ATOM 716 C CA . SER A 1 94 ? -2.703 9.621 15.099 1.00 82.31 94 SER A CA 1
ATOM 717 C C . SER A 1 94 ? -1.594 9.441 14.055 1.00 82.31 94 SER A C 1
ATOM 719 O O . SER A 1 94 ? -1.584 8.452 13.318 1.00 82.31 94 SER A O 1
ATOM 721 N N . LEU A 1 95 ? -0.625 10.358 14.001 1.00 79.94 95 LEU A N 1
ATOM 722 C CA . LEU A 1 95 ? 0.469 10.285 13.026 1.00 79.94 95 LEU A CA 1
ATOM 723 C C . LEU A 1 95 ? 1.266 8.974 13.135 1.00 79.94 95 LEU A C 1
ATOM 725 O O . LEU A 1 95 ? 1.592 8.369 12.116 1.00 79.94 95 LEU A O 1
ATOM 729 N N . VAL A 1 96 ? 1.497 8.496 14.361 1.00 82.62 96 VAL A N 1
ATOM 730 C CA . VAL A 1 96 ? 2.193 7.230 14.635 1.00 82.62 96 VAL A CA 1
ATOM 731 C C . VAL A 1 96 ? 1.355 6.035 14.177 1.00 82.62 96 VAL A C 1
ATOM 733 O O . VAL A 1 96 ? 1.856 5.167 13.469 1.00 82.62 96 VAL A O 1
ATOM 736 N N . SER A 1 97 ? 0.061 6.008 14.508 1.00 78.25 97 SER A N 1
ATOM 737 C CA . SER A 1 97 ? -0.841 4.927 14.086 1.00 78.25 97 SER A CA 1
ATOM 738 C C . SER A 1 97 ? -1.007 4.895 12.564 1.00 78.25 97 SER A C 1
ATOM 740 O O . SER A 1 97 ? -0.971 3.827 11.961 1.00 78.25 97 SER A O 1
ATOM 742 N N . GLY A 1 98 ? -1.128 6.060 11.923 1.00 80.06 98 GLY A N 1
ATOM 743 C CA . GLY A 1 98 ? -1.190 6.184 10.468 1.00 80.06 98 GLY A CA 1
ATOM 744 C C . GLY A 1 98 ? 0.085 5.694 9.778 1.00 80.06 98 GLY A C 1
ATOM 745 O O . GLY A 1 98 ? -0.015 5.048 8.738 1.00 80.06 98 GLY A O 1
ATOM 746 N N . LEU A 1 99 ? 1.261 5.944 10.369 1.00 83.19 99 LEU A N 1
ATOM 747 C CA . LEU A 1 99 ? 2.553 5.450 9.869 1.00 83.19 99 LEU A CA 1
ATOM 748 C C . LEU A 1 99 ? 2.625 3.927 9.933 1.00 83.19 99 LEU A C 1
ATOM 750 O O . LEU A 1 99 ? 3.004 3.283 8.961 1.00 83.19 99 LEU A O 1
ATOM 754 N N . VAL A 1 100 ? 2.227 3.337 11.058 1.00 83.00 100 VAL A N 1
ATOM 755 C CA . VAL A 1 100 ? 2.232 1.877 11.210 1.00 83.00 100 VAL A CA 1
ATOM 756 C C . VAL A 1 100 ? 1.276 1.228 10.208 1.00 83.00 100 VAL A C 1
ATOM 758 O O . VAL A 1 100 ? 1.656 0.283 9.519 1.00 83.00 100 VAL A O 1
ATOM 761 N N . VAL A 1 101 ? 0.062 1.766 10.059 1.00 81.50 101 VAL A N 1
ATOM 762 C CA . VAL A 1 101 ? -0.920 1.259 9.088 1.00 81.50 101 VAL A CA 1
ATOM 763 C C . VAL A 1 101 ? -0.422 1.422 7.648 1.00 81.50 101 VAL A C 1
ATOM 765 O O . VAL A 1 101 ? -0.591 0.502 6.850 1.00 81.50 101 VAL A O 1
ATOM 768 N N . SER A 1 102 ? 0.214 2.547 7.298 1.00 79.19 102 SER A N 1
ATOM 769 C CA . SER A 1 102 ? 0.740 2.755 5.942 1.00 79.19 102 SER A CA 1
ATOM 770 C C . SER A 1 102 ? 1.915 1.828 5.624 1.00 79.19 102 SER A C 1
ATOM 772 O O . SER A 1 102 ? 1.995 1.327 4.504 1.00 79.19 102 SER A O 1
ATOM 774 N N . LEU A 1 103 ? 2.781 1.535 6.599 1.00 82.19 103 LEU A N 1
ATOM 775 C CA . LEU A 1 103 ? 3.881 0.580 6.448 1.00 82.19 103 LEU A CA 1
ATOM 776 C C . LEU A 1 103 ? 3.372 -0.854 6.287 1.00 82.19 103 LEU A C 1
ATOM 778 O O . LEU A 1 103 ? 3.804 -1.551 5.370 1.00 82.19 103 LEU A O 1
ATOM 782 N N . ILE A 1 104 ? 2.420 -1.278 7.125 1.00 83.44 104 ILE A N 1
ATOM 783 C CA . ILE A 1 104 ? 1.771 -2.593 7.003 1.00 83.44 104 ILE A CA 1
ATOM 784 C C . ILE A 1 104 ? 1.128 -2.723 5.621 1.00 83.44 104 ILE A C 1
ATOM 786 O O . ILE A 1 104 ? 1.354 -3.706 4.917 1.00 83.44 104 ILE A O 1
ATOM 790 N N . GLN A 1 105 ? 0.384 -1.704 5.193 1.00 77.62 105 GLN A N 1
ATOM 791 C CA . GLN A 1 105 ? -0.252 -1.712 3.883 1.00 77.62 105 GLN A CA 1
ATOM 792 C C . GLN A 1 105 ? 0.769 -1.717 2.740 1.00 77.62 105 GLN A C 1
ATOM 794 O O . GLN A 1 105 ? 0.562 -2.411 1.744 1.00 77.62 105 GLN A O 1
ATOM 799 N N . GLY A 1 106 ? 1.866 -0.969 2.867 1.00 78.94 106 GLY A N 1
ATOM 800 C CA . GLY A 1 106 ? 2.957 -0.962 1.896 1.00 78.94 106 GLY A CA 1
ATOM 801 C C . GLY A 1 106 ? 3.564 -2.353 1.726 1.00 78.94 106 GLY A C 1
ATOM 802 O O . GLY A 1 106 ? 3.668 -2.837 0.602 1.00 78.94 106 GLY A O 1
ATOM 803 N N . LEU A 1 107 ? 3.861 -3.040 2.833 1.00 79.44 107 LEU A N 1
ATOM 804 C CA . LEU A 1 107 ? 4.364 -4.418 2.817 1.00 79.44 107 LEU A CA 1
ATOM 805 C C . LEU A 1 107 ? 3.367 -5.388 2.177 1.00 79.44 107 LEU A C 1
ATOM 807 O O . LEU A 1 107 ? 3.750 -6.188 1.326 1.00 79.44 107 LEU A O 1
ATOM 811 N N . ILE A 1 108 ? 2.084 -5.291 2.529 1.00 79.56 108 ILE A N 1
ATOM 812 C CA . ILE A 1 108 ? 1.040 -6.138 1.939 1.00 79.56 108 ILE A CA 1
ATOM 813 C C . ILE A 1 108 ? 0.905 -5.871 0.437 1.00 79.56 108 ILE A C 1
ATOM 815 O O . ILE A 1 108 ? 0.800 -6.809 -0.347 1.00 79.56 108 ILE A O 1
ATOM 819 N N . THR A 1 109 ? 0.971 -4.610 0.016 1.00 77.75 109 THR A N 1
ATOM 820 C CA . THR A 1 109 ? 0.902 -4.232 -1.402 1.00 77.75 109 THR A CA 1
ATOM 821 C C . THR A 1 109 ? 2.098 -4.781 -2.179 1.00 77.75 109 THR A C 1
ATOM 823 O O . THR A 1 109 ? 1.917 -5.269 -3.291 1.00 77.75 109 THR A O 1
ATOM 826 N N . ILE A 1 110 ? 3.301 -4.770 -1.592 1.00 78.69 110 ILE A N 1
ATOM 827 C CA . ILE A 1 110 ? 4.503 -5.376 -2.186 1.00 78.69 110 ILE A CA 1
ATOM 828 C C . ILE A 1 110 ? 4.339 -6.895 -2.309 1.00 78.69 110 ILE A C 1
ATOM 830 O O . ILE A 1 110 ? 4.627 -7.451 -3.366 1.00 78.69 110 ILE A O 1
ATOM 834 N N . LEU A 1 111 ? 3.839 -7.566 -1.268 1.00 78.5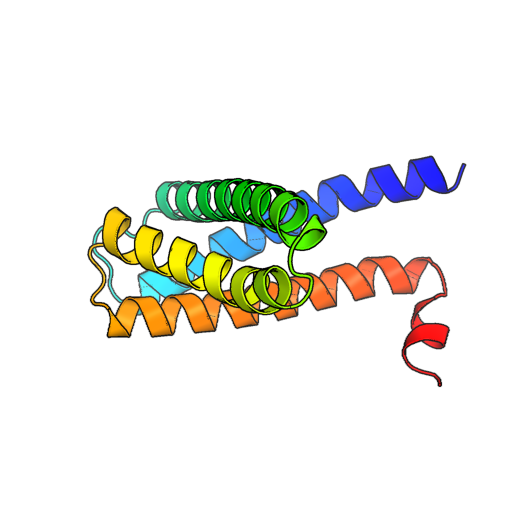6 111 LEU A N 1
ATOM 835 C CA . LEU A 1 111 ? 3.613 -9.014 -1.289 1.00 78.56 111 LEU A CA 1
ATOM 836 C C . LEU A 1 111 ? 2.550 -9.415 -2.318 1.00 78.56 111 LEU A C 1
ATOM 838 O O . LEU A 1 111 ? 2.759 -10.362 -3.072 1.00 78.56 111 LEU A O 1
ATOM 842 N N . ILE A 1 112 ? 1.442 -8.673 -2.393 1.00 77.56 112 ILE A N 1
ATOM 843 C CA . ILE A 1 112 ? 0.397 -8.878 -3.403 1.00 77.56 112 ILE A CA 1
ATOM 844 C C . ILE A 1 112 ? 0.968 -8.613 -4.798 1.00 77.56 112 ILE A C 1
ATOM 846 O O . ILE A 1 112 ? 0.792 -9.437 -5.689 1.00 77.56 112 ILE A O 1
ATOM 850 N N . GLY A 1 113 ? 1.691 -7.508 -4.991 1.00 73.62 113 GLY A N 1
ATOM 851 C CA . GLY A 1 113 ? 2.331 -7.175 -6.263 1.00 73.62 113 GLY A CA 1
ATOM 852 C C . GLY A 1 113 ? 3.308 -8.257 -6.724 1.00 73.62 113 GLY A C 1
ATOM 853 O O . GLY A 1 113 ? 3.255 -8.673 -7.878 1.00 73.62 113 GLY A O 1
ATOM 854 N N . GLY A 1 114 ? 4.136 -8.776 -5.814 1.00 75.12 114 GLY A N 1
ATOM 855 C CA . GLY A 1 114 ? 5.057 -9.880 -6.080 1.00 75.12 114 GLY A CA 1
ATOM 856 C C . GLY A 1 114 ? 4.340 -11.193 -6.398 1.00 75.12 114 GLY A C 1
ATOM 857 O O . GLY A 1 114 ? 4.703 -11.869 -7.358 1.00 75.12 114 GLY A O 1
ATOM 858 N N . ALA A 1 115 ? 3.285 -11.539 -5.657 1.00 73.31 115 ALA A N 1
ATOM 859 C CA . ALA A 1 115 ? 2.486 -12.737 -5.921 1.00 73.31 115 ALA A CA 1
ATOM 860 C C . ALA A 1 115 ? 1.764 -12.663 -7.277 1.00 73.31 115 ALA A C 1
ATOM 862 O O . ALA A 1 115 ? 1.735 -13.647 -8.016 1.00 73.31 115 ALA A O 1
ATOM 863 N N . LEU A 1 116 ? 1.228 -11.492 -7.633 1.00 71.56 116 LEU A N 1
ATOM 864 C CA . LEU A 1 116 ? 0.605 -11.253 -8.935 1.00 71.56 116 LEU A CA 1
ATOM 865 C C . LEU A 1 116 ? 1.638 -11.323 -10.064 1.00 71.56 116 LEU A C 1
ATOM 867 O O . LEU A 1 116 ? 1.374 -11.959 -11.081 1.00 71.56 116 LEU A O 1
ATOM 871 N N . LEU A 1 117 ? 2.825 -10.739 -9.873 1.00 71.69 117 LEU A N 1
ATOM 872 C CA . LEU A 1 117 ? 3.932 -10.836 -10.824 1.00 71.69 117 LEU A CA 1
ATOM 873 C C . LEU A 1 117 ? 4.329 -12.302 -11.052 1.00 71.69 117 LEU A C 1
ATOM 875 O O . LEU A 1 117 ? 4.416 -12.742 -12.193 1.00 71.69 117 LEU A O 1
ATOM 879 N N . MET A 1 118 ? 4.487 -13.086 -9.983 1.00 69.50 118 MET A N 1
ATOM 880 C CA . MET A 1 118 ? 4.786 -14.519 -10.080 1.00 69.50 118 MET A CA 1
ATOM 881 C C . MET A 1 118 ? 3.663 -15.300 -10.771 1.00 69.50 118 MET A C 1
ATOM 883 O O . MET A 1 118 ? 3.942 -16.153 -11.610 1.00 69.50 118 MET A O 1
ATOM 887 N N . GLY A 1 119 ? 2.401 -14.972 -10.485 1.00 67.12 119 GLY A N 1
ATOM 888 C CA . GLY A 1 119 ? 1.236 -15.561 -11.150 1.00 67.12 119 GLY A CA 1
ATOM 889 C C . GLY A 1 119 ? 1.159 -15.260 -12.651 1.00 67.12 119 GLY A C 1
ATOM 890 O O . GLY A 1 119 ? 0.596 -16.056 -13.395 1.00 67.12 119 GLY A O 1
ATOM 891 N N . ILE A 1 120 ? 1.754 -14.151 -13.104 1.00 69.81 120 ILE A N 1
ATOM 892 C CA . ILE A 1 120 ? 1.884 -13.793 -14.526 1.00 69.81 120 ILE A CA 1
ATOM 893 C C . ILE A 1 120 ? 3.108 -14.475 -15.153 1.00 69.81 120 ILE A C 1
ATOM 895 O O . ILE A 1 120 ? 3.028 -14.978 -16.270 1.00 69.81 120 ILE A O 1
ATOM 899 N N . LEU A 1 121 ? 4.241 -14.514 -14.449 1.00 66.12 121 LEU A N 1
ATOM 900 C CA . LEU A 1 121 ? 5.509 -15.034 -14.974 1.00 66.12 121 LEU A CA 1
ATOM 901 C C . LEU A 1 121 ? 5.565 -16.568 -15.050 1.00 66.12 121 LEU A C 1
ATOM 903 O O . LEU A 1 121 ? 6.242 -17.102 -15.930 1.00 66.12 121 LEU A O 1
ATOM 907 N N . LEU A 1 122 ? 4.864 -17.277 -14.157 1.00 67.06 122 LEU A N 1
ATOM 908 C CA . LEU A 1 122 ? 4.816 -18.746 -14.128 1.00 67.06 122 LEU A CA 1
ATOM 909 C C . LEU A 1 122 ? 4.186 -19.347 -15.404 1.00 67.06 122 LEU A C 1
ATOM 911 O O . LEU A 1 122 ? 4.831 -20.193 -16.023 1.00 67.06 122 LEU A O 1
ATOM 915 N N . PRO A 1 123 ? 2.995 -18.908 -15.864 1.00 61.78 123 PRO A N 1
ATOM 916 C CA . PRO A 1 123 ? 2.403 -19.382 -17.119 1.00 61.78 123 PRO A CA 1
ATOM 917 C C . PRO A 1 123 ? 3.198 -18.994 -18.370 1.00 61.78 123 PRO A C 1
ATOM 919 O O . PRO A 1 123 ? 3.132 -19.693 -19.375 1.00 61.78 123 PRO A O 1
ATOM 922 N N . LEU A 1 124 ? 3.946 -17.886 -18.318 1.00 65.44 124 LEU A N 1
ATOM 923 C CA . LEU A 1 124 ? 4.730 -17.374 -19.446 1.00 65.44 124 LEU A CA 1
ATOM 924 C C . LEU A 1 124 ? 6.113 -18.037 -19.580 1.00 65.44 124 LEU A C 1
ATOM 926 O O . LEU A 1 124 ? 6.911 -17.609 -20.408 1.00 65.44 124 LEU A O 1
ATOM 930 N N . GLY A 1 125 ? 6.445 -19.034 -18.747 1.00 57.03 125 GLY A N 1
ATOM 931 C CA . GLY A 1 125 ? 7.755 -19.707 -18.757 1.00 57.03 125 GLY A CA 1
ATOM 932 C C . GLY A 1 125 ? 8.938 -18.814 -18.345 1.00 57.03 125 GLY A C 1
ATOM 933 O O . GLY A 1 125 ? 10.075 -19.275 -18.287 1.00 57.03 125 GLY A O 1
ATOM 934 N N . LEU A 1 126 ? 8.679 -17.547 -18.011 1.00 57.31 126 LEU A N 1
ATOM 935 C CA . LEU A 1 126 ? 9.673 -16.530 -17.655 1.00 57.31 126 LEU A CA 1
ATOM 936 C C . LEU A 1 126 ? 10.098 -16.595 -16.182 1.00 57.31 126 LEU A C 1
ATOM 938 O O . LEU A 1 126 ? 11.090 -15.973 -15.804 1.00 57.31 126 LEU A O 1
ATOM 942 N N . GLY A 1 127 ? 9.395 -17.370 -15.349 1.00 49.91 127 GLY A N 1
ATOM 943 C CA . GLY A 1 127 ? 9.742 -17.559 -13.936 1.00 49.91 127 GLY A CA 1
ATOM 944 C C . GLY A 1 127 ? 11.155 -18.117 -13.708 1.00 49.91 127 GLY A C 1
ATOM 945 O O . GLY A 1 127 ? 11.787 -17.772 -12.715 1.00 49.91 127 GLY A O 1
ATOM 946 N N . ALA A 1 128 ? 11.688 -18.907 -14.649 1.00 50.72 128 ALA A N 1
ATOM 947 C CA . ALA A 1 128 ? 13.054 -19.436 -14.578 1.00 50.72 128 ALA A CA 1
ATOM 948 C C . ALA A 1 128 ? 14.131 -18.423 -15.020 1.00 50.72 128 ALA A C 1
ATOM 950 O O . ALA A 1 128 ? 15.256 -18.490 -14.540 1.00 50.72 128 ALA A O 1
ATOM 951 N N . ALA A 1 129 ? 13.802 -17.460 -15.889 1.00 53.44 129 ALA A N 1
ATOM 952 C CA . ALA A 1 129 ? 14.760 -16.469 -16.393 1.00 53.44 129 ALA A CA 1
ATOM 953 C C . ALA A 1 129 ? 14.991 -15.295 -15.423 1.00 53.44 129 ALA A C 1
ATOM 955 O O . ALA A 1 129 ? 16.036 -14.657 -15.473 1.00 53.44 129 ALA A O 1
ATOM 956 N N . VAL A 1 130 ? 14.029 -15.009 -14.537 1.00 53.44 130 VAL A N 1
ATOM 957 C CA . VAL A 1 130 ? 14.116 -13.899 -13.567 1.00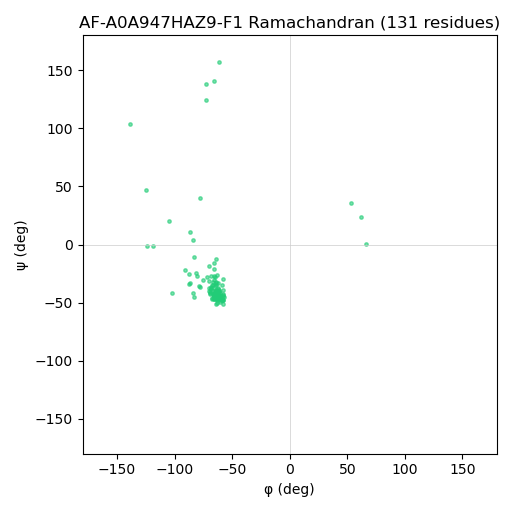 53.44 130 VAL A CA 1
ATOM 958 C C . VAL A 1 130 ? 14.819 -14.311 -12.263 1.00 53.44 130 VAL A C 1
ATOM 960 O O . VAL A 1 130 ? 15.399 -13.461 -11.597 1.00 53.44 130 VAL A O 1
ATOM 963 N N . PHE A 1 131 ? 14.806 -15.601 -11.905 1.00 52.88 131 PHE A N 1
ATOM 964 C CA . PHE A 1 131 ? 15.403 -16.117 -10.659 1.00 52.88 131 PHE A CA 1
ATOM 965 C C . PHE A 1 131 ? 16.540 -17.133 -10.871 1.00 52.88 131 PHE A C 1
ATOM 967 O O . PHE A 1 131 ? 17.100 -17.624 -9.895 1.00 52.88 131 PHE A O 1
ATOM 974 N N . GLY A 1 132 ? 16.861 -17.473 -12.123 1.00 46.22 132 GLY A N 1
ATOM 975 C CA . GLY A 1 132 ? 17.890 -18.453 -12.493 1.00 46.22 132 GLY A CA 1
ATOM 976 C C . GLY A 1 132 ? 19.196 -17.860 -13.033 1.00 46.22 132 GLY A C 1
ATOM 977 O O . GLY A 1 132 ? 19.910 -18.574 -13.735 1.00 46.22 132 GLY A O 1
ATOM 978 N N . GLY A 1 133 ? 19.486 -16.583 -12.763 1.00 41.06 133 GLY A N 1
ATOM 979 C CA . GLY A 1 133 ? 20.737 -15.905 -13.135 1.00 41.06 133 GLY A CA 1
ATOM 980 C C . GLY A 1 133 ? 21.557 -15.516 -11.918 1.00 41.06 133 GLY A C 1
ATOM 981 O O . GLY A 1 133 ? 20.957 -14.913 -11.002 1.00 41.06 133 GLY A O 1
#

Mean predicted aligned error: 11.5 Å